Protein AF-N1MKH0-F1 (afdb_monomer_lite)

Foldseek 3Di:
DDWDQDPVGIDDDDPVRVVVVVVVVLCVVCPPPPCSDPVSVVVVVVVVVVD

Secondary structure (DSSP, 8-state):
-EEEEETTEEEEE-HHHHHHHHHHHHHHHHTT-TT-SHHHHHHHHHHHTT-

Sequence (51 aa):
MLVEETAEGVVLRTVAQAVARAQALSKALTEGKDGTSVDDFLKERKSEWQE

Radius of gyration: 16.58 Å; chains: 1; bounding box: 34×22×44 Å

pLDDT: mean 91.27, std 7.06, range [53.75, 97.81]

Structure (mmCIF, N/CA/C/O backbone):
data_AF-N1MKH0-F1
#
_entry.id   AF-N1MKH0-F1
#
loop_
_atom_site.group_PDB
_atom_site.id
_atom_site.type_symbol
_atom_site.label_atom_id
_atom_site.label_alt_id
_atom_site.label_comp_id
_atom_site.label_asym_id
_atom_site.labe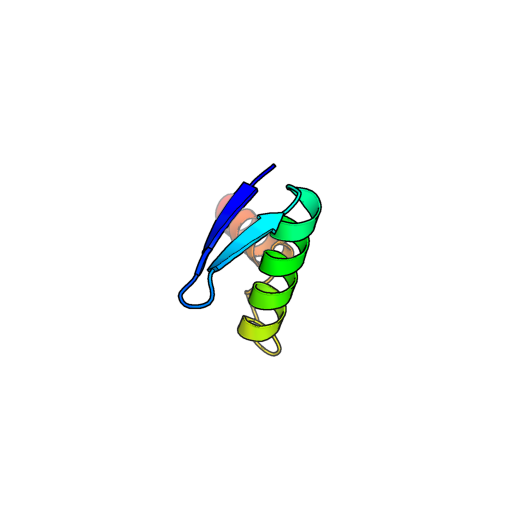l_entity_id
_atom_site.label_seq_id
_atom_site.pdbx_PDB_ins_code
_atom_site.Cartn_x
_atom_site.Cartn_y
_atom_site.Cartn_z
_atom_site.occupancy
_atom_site.B_iso_or_equiv
_atom_site.auth_seq_id
_atom_site.auth_comp_id
_atom_site.auth_asym_id
_atom_site.auth_atom_id
_atom_site.pdbx_PDB_model_num
ATOM 1 N N . MET A 1 1 ? -1.057 11.164 -13.103 1.00 80.69 1 MET A N 1
ATOM 2 C CA . MET A 1 1 ? -0.079 10.166 -13.589 1.00 80.69 1 MET A CA 1
ATOM 3 C C . MET A 1 1 ? 1.125 10.241 -12.672 1.00 80.69 1 MET A C 1
ATOM 5 O O . MET A 1 1 ? 1.439 11.341 -12.239 1.00 80.69 1 MET A O 1
ATOM 9 N N . LEU A 1 2 ? 1.721 9.106 -12.326 1.00 92.19 2 LEU A N 1
ATOM 10 C CA . LEU A 1 2 ? 2.859 8.997 -11.421 1.00 92.19 2 LEU A CA 1
ATOM 11 C C . LEU A 1 2 ? 4.037 8.373 -12.165 1.00 92.19 2 LEU A C 1
ATOM 13 O O . LEU A 1 2 ? 3.842 7.495 -13.010 1.00 92.19 2 LEU A O 1
ATOM 17 N N . VAL A 1 3 ? 5.233 8.842 -11.834 1.00 94.00 3 VAL A N 1
ATOM 18 C CA . VAL A 1 3 ? 6.502 8.377 -12.390 1.00 94.00 3 VAL A CA 1
ATOM 19 C C . VAL A 1 3 ? 7.352 7.905 -11.219 1.00 94.00 3 VAL A C 1
ATOM 21 O O . VAL A 1 3 ? 7.489 8.632 -10.237 1.00 94.00 3 VAL A O 1
ATOM 24 N N . GLU A 1 4 ? 7.868 6.685 -11.303 1.00 92.25 4 GLU A N 1
ATOM 25 C CA . GLU A 1 4 ? 8.749 6.089 -10.300 1.00 92.25 4 GLU A CA 1
ATOM 26 C C . GLU A 1 4 ? 10.044 5.654 -10.980 1.00 92.25 4 GLU A C 1
ATOM 28 O O . GLU A 1 4 ? 10.006 4.928 -11.974 1.00 92.25 4 GLU A O 1
ATOM 33 N N . GLU A 1 5 ? 11.176 6.102 -10.447 1.00 94.25 5 GLU A N 1
ATOM 34 C CA . GLU A 1 5 ? 12.491 5.607 -10.840 1.00 94.25 5 GLU A CA 1
ATOM 35 C C . GLU A 1 5 ? 12.831 4.375 -9.999 1.00 94.25 5 GLU A C 1
ATOM 37 O O . GLU A 1 5 ? 12.734 4.393 -8.770 1.00 94.25 5 GLU A O 1
ATOM 42 N N . THR A 1 6 ? 13.214 3.293 -10.666 1.00 91.19 6 THR A N 1
ATOM 43 C CA . THR A 1 6 ? 13.692 2.051 -10.059 1.00 91.19 6 THR A CA 1
ATOM 44 C C . THR A 1 6 ? 15.091 1.732 -10.581 1.00 91.19 6 THR A C 1
ATOM 46 O O . THR A 1 6 ? 15.578 2.359 -11.524 1.00 91.19 6 THR A O 1
ATOM 49 N N . ALA A 1 7 ? 15.758 0.746 -9.979 1.00 94.38 7 ALA A N 1
ATOM 50 C CA . ALA A 1 7 ? 17.087 0.320 -10.425 1.00 94.38 7 ALA A CA 1
ATOM 51 C C . ALA A 1 7 ? 17.079 -0.238 -11.864 1.00 94.38 7 ALA A C 1
ATOM 53 O O . ALA A 1 7 ? 18.094 -0.208 -12.554 1.00 94.38 7 ALA A O 1
ATOM 54 N N . GLU A 1 8 ? 15.927 -0.730 -12.318 1.00 94.25 8 GLU A N 1
ATOM 55 C CA . GLU A 1 8 ? 15.714 -1.348 -13.625 1.00 94.25 8 GLU A CA 1
ATOM 56 C C . GLU A 1 8 ? 15.202 -0.356 -14.682 1.00 94.25 8 GLU A C 1
ATOM 58 O O . GLU A 1 8 ? 15.167 -0.693 -15.867 1.00 94.25 8 GLU A O 1
ATOM 63 N N . GLY A 1 9 ? 14.801 0.857 -14.283 1.00 94.88 9 GLY A N 1
ATOM 64 C CA . GLY A 1 9 ? 14.337 1.896 -15.199 1.00 94.88 9 GLY A CA 1
ATOM 65 C C . GLY A 1 9 ? 13.217 2.768 -14.635 1.00 94.88 9 GLY A C 1
ATOM 66 O O . GLY A 1 9 ? 13.098 2.972 -13.433 1.00 94.88 9 GLY A O 1
ATOM 67 N N . VAL A 1 10 ? 12.389 3.316 -15.527 1.00 95.62 10 VAL A N 1
ATOM 68 C CA . VAL A 1 10 ? 11.284 4.214 -15.160 1.00 95.62 10 VAL A CA 1
ATOM 69 C C . VAL A 1 10 ? 9.952 3.497 -15.320 1.00 95.62 10 VAL A C 1
ATOM 71 O O . VAL A 1 10 ? 9.643 2.968 -16.390 1.00 95.62 10 VAL A O 1
ATOM 74 N N . VAL A 1 11 ? 9.124 3.533 -14.276 1.00 94.81 11 VAL A N 1
ATOM 75 C CA . VAL A 1 11 ? 7.770 2.979 -14.296 1.00 94.81 11 VAL A CA 1
ATOM 76 C C . VAL A 1 11 ? 6.741 4.105 -14.294 1.00 94.81 11 VAL A C 1
ATOM 78 O O . VAL A 1 11 ? 6.683 4.929 -13.381 1.00 94.81 11 VAL A O 1
ATOM 81 N N . LEU A 1 12 ? 5.878 4.108 -15.310 1.00 96.69 12 LEU A N 1
ATOM 82 C CA . LEU A 1 12 ? 4.737 5.015 -15.414 1.00 96.69 12 LEU A CA 1
ATOM 83 C C . LEU A 1 12 ? 3.480 4.331 -14.884 1.00 96.69 12 LEU A C 1
ATOM 85 O O . LEU A 1 12 ? 3.154 3.215 -15.290 1.00 96.69 12 LEU A O 1
ATOM 89 N N . ARG A 1 13 ? 2.753 5.003 -13.990 1.00 95.31 13 ARG A N 1
ATOM 90 C CA . ARG A 1 13 ? 1.498 4.487 -13.428 1.00 95.31 13 ARG A CA 1
ATOM 91 C C . ARG A 1 13 ? 0.404 5.542 -13.426 1.00 95.31 13 ARG A C 1
ATOM 93 O O . ARG A 1 13 ? 0.636 6.743 -13.268 1.00 95.31 13 ARG A O 1
ATOM 100 N N . THR A 1 14 ? -0.836 5.096 -13.544 1.00 97.81 14 THR A N 1
ATOM 101 C CA . THR A 1 14 ? -1.983 5.917 -13.157 1.00 97.81 14 THR A CA 1
ATOM 102 C C . THR A 1 14 ? -2.082 5.984 -11.633 1.00 97.81 14 THR A C 1
ATOM 104 O O . THR A 1 14 ? -1.502 5.171 -10.911 1.00 97.81 14 THR A O 1
ATOM 107 N N . VAL A 1 15 ? -2.852 6.951 -11.128 1.00 97.06 15 VAL A N 1
ATOM 108 C CA . VAL A 1 15 ? -3.130 7.043 -9.686 1.00 97.06 15 VAL A CA 1
ATOM 109 C C . VAL A 1 15 ? -3.817 5.766 -9.197 1.00 97.06 15 VAL A C 1
ATOM 111 O O . VAL A 1 15 ? -3.402 5.200 -8.193 1.00 97.06 15 VAL A O 1
ATOM 114 N N . ALA A 1 16 ? -4.792 5.251 -9.954 1.00 97.50 16 ALA A N 1
ATOM 115 C CA . ALA A 1 16 ? -5.497 4.016 -9.613 1.00 97.50 16 ALA A CA 1
ATOM 116 C C . ALA A 1 16 ? -4.553 2.805 -9.509 1.00 97.50 16 ALA A C 1
ATOM 118 O O . ALA A 1 16 ? -4.648 2.030 -8.562 1.00 97.50 16 ALA A O 1
ATOM 119 N N . GLN A 1 17 ? -3.599 2.666 -10.435 1.00 96.94 17 GLN A N 1
ATOM 120 C CA . GLN A 1 17 ? -2.609 1.583 -10.397 1.00 96.94 17 GLN A CA 1
ATOM 121 C C . GLN A 1 17 ? -1.678 1.684 -9.183 1.00 96.94 17 GLN A C 1
ATOM 123 O O . GLN A 1 17 ? -1.362 0.670 -8.563 1.00 96.94 17 GLN A O 1
ATOM 128 N N . ALA A 1 18 ? -1.243 2.893 -8.824 1.00 95.38 18 ALA A N 1
ATOM 129 C CA . ALA A 1 18 ? -0.398 3.088 -7.650 1.00 95.38 18 ALA A CA 1
ATOM 130 C C . ALA A 1 18 ? -1.149 2.797 -6.345 1.00 95.38 18 ALA A C 1
ATOM 132 O O . ALA A 1 18 ? -0.601 2.128 -5.470 1.00 95.38 18 ALA A O 1
ATOM 133 N N . VAL A 1 19 ? -2.413 3.221 -6.246 1.00 96.19 19 VAL A N 1
ATOM 134 C CA . VAL A 1 19 ? -3.280 2.904 -5.102 1.00 96.19 19 VAL A CA 1
ATOM 135 C C . VAL A 1 19 ? -3.489 1.396 -4.984 1.00 96.19 19 VAL A C 1
ATOM 137 O O . VAL A 1 19 ? -3.274 0.843 -3.909 1.00 96.19 19 VAL A O 1
ATOM 140 N N . ALA A 1 20 ? -3.818 0.710 -6.083 1.00 96.75 20 ALA A N 1
ATOM 141 C CA . ALA A 1 20 ? -3.996 -0.741 -6.077 1.00 96.75 20 ALA A CA 1
ATOM 142 C C . ALA A 1 20 ? -2.725 -1.480 -5.618 1.00 96.75 20 ALA A C 1
ATOM 144 O O . ALA A 1 20 ? -2.798 -2.411 -4.816 1.00 96.75 20 ALA A O 1
ATOM 145 N N . ARG A 1 21 ? -1.542 -1.034 -6.066 1.00 94.62 21 ARG A N 1
ATOM 146 C CA . ARG A 1 21 ? -0.259 -1.592 -5.614 1.00 94.62 21 ARG A CA 1
ATOM 147 C C . ARG A 1 21 ? -0.027 -1.359 -4.121 1.00 94.62 21 ARG A C 1
ATOM 149 O O . ARG A 1 21 ? 0.373 -2.289 -3.428 1.00 94.62 21 ARG A O 1
ATOM 156 N N . ALA A 1 22 ? -0.268 -0.143 -3.631 1.00 94.19 22 ALA A N 1
ATOM 157 C CA . ALA A 1 22 ? -0.118 0.176 -2.213 1.00 94.19 22 ALA A CA 1
ATOM 158 C C . ALA A 1 22 ? -1.042 -0.695 -1.349 1.00 94.19 22 ALA A C 1
ATOM 160 O O . ALA A 1 22 ? -0.582 -1.295 -0.385 1.00 94.19 22 ALA A O 1
ATOM 161 N N . GLN A 1 23 ? -2.305 -0.853 -1.751 1.00 94.31 23 GLN A N 1
ATOM 162 C CA . GLN A 1 23 ? -3.267 -1.721 -1.066 1.00 94.31 23 GLN A CA 1
ATOM 163 C C . GLN A 1 23 ? -2.818 -3.187 -1.042 1.00 94.31 23 GLN A C 1
ATOM 165 O O . GLN A 1 23 ? -2.921 -3.837 -0.003 1.00 94.31 23 GLN A O 1
ATOM 170 N N . ALA A 1 24 ? -2.285 -3.706 -2.154 1.00 96.06 24 ALA A N 1
ATOM 171 C CA . ALA A 1 24 ? -1.763 -5.070 -2.213 1.00 96.06 24 ALA A CA 1
ATOM 172 C C . ALA A 1 24 ? -0.566 -5.277 -1.267 1.00 96.06 24 ALA A C 1
ATOM 174 O O . ALA A 1 24 ? -0.508 -6.286 -0.566 1.00 96.06 24 ALA A O 1
ATOM 175 N N . LEU A 1 25 ? 0.355 -4.308 -1.204 1.00 95.31 25 LEU A N 1
ATOM 176 C CA . LEU A 1 25 ? 1.491 -4.339 -0.277 1.00 95.31 25 LEU A CA 1
ATOM 177 C C . LEU A 1 25 ? 1.037 -4.264 1.181 1.00 95.31 25 LEU A C 1
ATOM 179 O O . LEU A 1 25 ? 1.486 -5.064 1.997 1.00 95.31 25 LEU A O 1
ATOM 183 N N . SER A 1 26 ? 0.129 -3.340 1.505 1.00 93.00 26 SER A N 1
ATOM 184 C CA . SER A 1 26 ? -0.443 -3.228 2.847 1.00 93.00 26 SER A CA 1
ATOM 185 C C . SER A 1 26 ? -1.093 -4.539 3.267 1.00 93.00 26 SER A C 1
ATOM 187 O O . SER A 1 26 ? -0.749 -5.050 4.326 1.00 93.00 26 SER A O 1
ATOM 189 N N . LYS A 1 27 ? -1.931 -5.136 2.407 1.00 91.44 27 LYS A N 1
ATOM 190 C CA . LYS A 1 27 ? -2.565 -6.430 2.681 1.00 91.44 27 LYS A CA 1
ATOM 191 C C . LYS A 1 27 ? -1.531 -7.512 2.992 1.00 91.44 27 LYS A C 1
ATOM 193 O O . LYS A 1 27 ? -1.675 -8.188 3.999 1.00 91.44 27 LYS A O 1
ATOM 198 N N . ALA A 1 28 ? -0.482 -7.647 2.181 1.00 94.38 28 ALA A N 1
ATOM 199 C CA . ALA A 1 28 ? 0.562 -8.647 2.416 1.00 94.38 28 ALA A CA 1
ATOM 200 C C . ALA A 1 28 ? 1.321 -8.430 3.742 1.00 94.38 28 ALA A C 1
ATOM 202 O O . ALA A 1 28 ? 1.764 -9.386 4.370 1.00 94.38 28 ALA A O 1
ATOM 203 N N . LEU A 1 29 ? 1.479 -7.178 4.181 1.00 92.31 29 LEU A N 1
ATOM 204 C CA . LEU A 1 29 ? 2.175 -6.837 5.427 1.00 92.31 29 LEU A CA 1
ATOM 205 C C . LEU A 1 29 ? 1.305 -6.997 6.679 1.00 92.31 29 LEU A C 1
ATOM 207 O O . LEU A 1 29 ? 1.842 -7.199 7.777 1.00 92.31 29 LEU A O 1
ATOM 211 N N . THR A 1 30 ? -0.010 -6.851 6.532 1.00 93.19 30 THR A N 1
ATOM 212 C CA . THR A 1 30 ? -0.974 -6.870 7.637 1.00 93.19 30 THR A CA 1
ATOM 213 C C . THR A 1 30 ? -1.784 -8.160 7.718 1.00 93.19 30 THR A C 1
ATOM 215 O O . THR A 1 30 ? -2.531 -8.345 8.674 1.00 93.19 30 THR A O 1
ATOM 218 N N . GLU A 1 31 ? -1.631 -9.071 6.758 1.00 91.62 31 GLU A N 1
ATOM 219 C CA . GLU A 1 31 ? -2.316 -10.361 6.762 1.00 91.62 31 GLU A CA 1
ATOM 220 C C . GLU A 1 31 ? -2.031 -11.142 8.055 1.00 91.62 31 GLU A C 1
ATOM 222 O O . GLU A 1 31 ? -0.885 -11.279 8.487 1.00 91.62 31 GLU A O 1
ATOM 227 N N . GLY A 1 32 ? -3.101 -11.616 8.701 1.00 88.50 32 GLY A N 1
ATOM 228 C CA . GLY A 1 32 ? -3.030 -12.346 9.969 1.00 88.50 32 GLY A CA 1
ATOM 229 C C . GLY A 1 32 ? -2.723 -11.494 11.207 1.00 88.50 32 GLY A C 1
ATOM 230 O O . GLY A 1 32 ? -2.507 -12.066 12.272 1.00 88.50 32 GLY A O 1
ATOM 231 N N . LYS A 1 33 ? -2.687 -10.158 11.095 1.00 89.19 33 LYS A N 1
ATOM 232 C CA . LYS A 1 33 ? -2.492 -9.243 12.229 1.00 89.19 33 LYS A CA 1
ATOM 233 C C . LYS A 1 33 ? -3.787 -8.517 12.577 1.00 89.19 33 LYS A C 1
ATOM 235 O O . LYS A 1 33 ? -4.364 -7.830 11.732 1.00 89.19 33 LYS A O 1
ATOM 240 N N . ASP A 1 34 ? -4.181 -8.608 13.839 1.00 86.12 34 ASP A N 1
ATOM 241 C CA . ASP A 1 34 ? -5.310 -7.853 14.381 1.00 86.12 34 ASP A CA 1
ATOM 242 C C . ASP A 1 34 ? -4.977 -6.358 14.502 1.00 86.12 34 ASP A C 1
ATOM 244 O O . ASP A 1 34 ? -3.808 -5.970 14.577 1.00 86.12 34 ASP A O 1
ATOM 248 N N . GLY A 1 35 ? -6.004 -5.503 14.526 1.00 86.50 35 GLY A N 1
ATOM 249 C CA . GLY A 1 35 ? -5.828 -4.062 14.745 1.00 86.50 35 GLY A CA 1
ATOM 250 C C . GLY A 1 35 ? -5.213 -3.314 13.560 1.00 86.50 35 GLY A C 1
ATOM 251 O O . GLY A 1 35 ? -4.740 -2.192 13.713 1.00 86.50 35 GLY A O 1
ATOM 252 N N . THR A 1 36 ? -5.170 -3.938 12.383 1.00 89.12 36 THR A N 1
ATOM 253 C CA . THR A 1 36 ? -4.543 -3.366 11.183 1.00 89.12 36 THR A CA 1
ATOM 254 C C . THR A 1 36 ? -5.548 -2.827 10.172 1.00 89.12 36 THR A C 1
ATOM 256 O O . THR A 1 36 ? -5.151 -2.208 9.180 1.00 89.12 36 THR A O 1
ATOM 259 N N . SER A 1 37 ? -6.844 -3.049 10.404 1.00 87.62 37 SER A N 1
ATOM 260 C CA . SER A 1 37 ? -7.899 -2.529 9.543 1.00 87.62 37 SER A CA 1
ATOM 261 C C . SER A 1 37 ? -8.315 -1.111 9.944 1.00 87.62 37 SER A C 1
ATOM 263 O O . SER A 1 37 ? -8.154 -0.678 11.086 1.00 87.62 37 SER A O 1
ATOM 26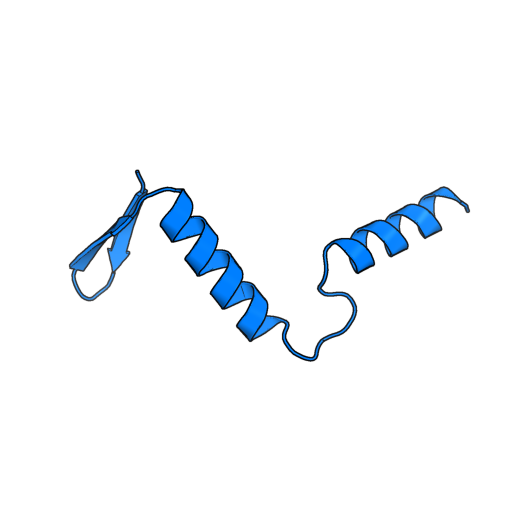5 N N . VAL A 1 38 ? -8.892 -0.379 8.988 1.00 87.81 38 VAL A N 1
ATOM 266 C CA . VAL A 1 38 ? -9.497 0.934 9.262 1.00 87.81 38 VAL A CA 1
ATOM 267 C C . VAL A 1 38 ? -10.662 0.795 10.243 1.00 87.81 38 VAL A C 1
ATOM 269 O O . VAL A 1 38 ? -10.835 1.655 11.101 1.00 87.81 38 VAL A O 1
ATOM 272 N N . ASP A 1 39 ? -11.432 -0.290 10.157 1.00 90.06 39 ASP A N 1
ATOM 273 C CA . ASP A 1 39 ? -12.541 -0.552 11.076 1.00 90.06 39 ASP A CA 1
ATOM 274 C C . ASP A 1 39 ? -12.057 -0.723 12.521 1.00 90.06 39 ASP A C 1
ATOM 276 O O . ASP A 1 39 ? -12.668 -0.167 13.436 1.00 90.06 39 ASP A O 1
ATOM 280 N N . ASP A 1 40 ? -10.931 -1.414 12.730 1.00 89.81 40 ASP A N 1
ATOM 281 C CA . ASP A 1 40 ? -10.317 -1.548 14.055 1.00 89.81 40 ASP A CA 1
ATOM 282 C C . ASP A 1 40 ? -9.898 -0.185 14.611 1.00 89.81 40 ASP A C 1
ATOM 284 O O . ASP A 1 40 ? -10.234 0.150 15.749 1.00 89.81 40 ASP A O 1
ATOM 288 N N . PHE A 1 41 ? -9.237 0.634 13.786 1.00 90.19 41 PHE A N 1
ATOM 289 C CA . PHE A 1 41 ? -8.842 1.992 14.159 1.00 90.19 41 PHE A CA 1
ATOM 290 C C . PHE A 1 41 ? -10.053 2.856 14.539 1.00 90.19 41 PHE A C 1
ATOM 292 O O . PHE A 1 41 ? -10.044 3.540 15.562 1.00 90.19 41 PHE A O 1
ATOM 299 N N . LEU A 1 42 ? -11.118 2.831 13.732 1.00 93.56 42 LEU A N 1
ATOM 300 C CA . LEU A 1 42 ? -12.324 3.615 14.000 1.00 93.56 42 LEU A CA 1
ATOM 301 C C . LEU A 1 42 ? -13.046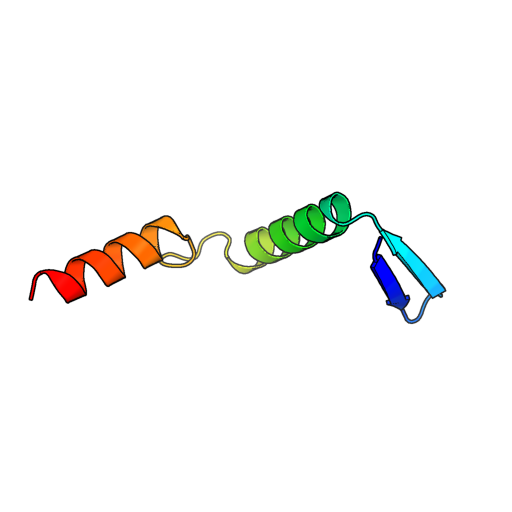 3.137 15.263 1.00 93.56 42 LEU A C 1
ATOM 303 O O . LEU A 1 42 ? -13.560 3.959 16.024 1.00 93.56 42 LEU A O 1
ATOM 307 N N . LYS A 1 43 ? -13.076 1.823 15.505 1.00 93.75 43 LYS A N 1
ATOM 308 C CA . LYS A 1 43 ? -13.644 1.236 16.720 1.00 93.75 43 LYS A CA 1
ATOM 309 C C . LYS A 1 43 ? -12.883 1.687 17.967 1.00 93.75 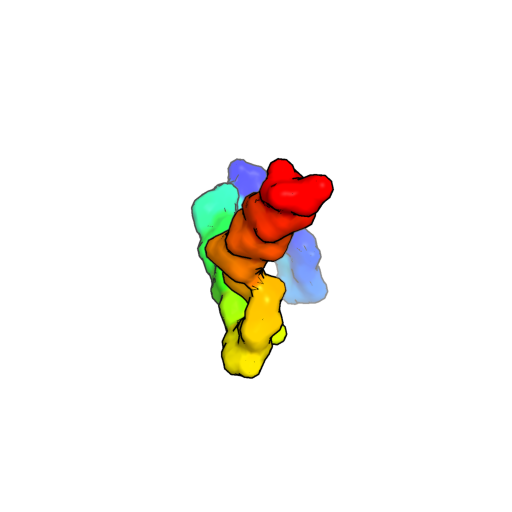43 LYS A C 1
ATOM 311 O O . LYS A 1 43 ? -13.520 2.071 18.944 1.00 93.75 43 LYS A O 1
ATOM 316 N N . GLU A 1 44 ? -11.553 1.675 17.916 1.00 91.94 44 GLU A N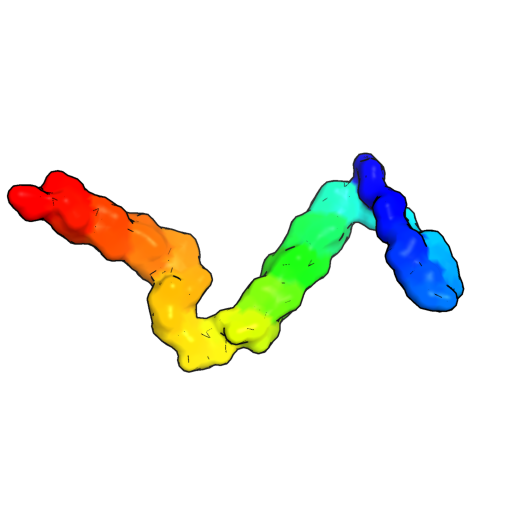 1
ATOM 317 C CA . GLU A 1 44 ? -10.681 2.152 18.994 1.00 91.94 44 GLU A CA 1
ATOM 318 C C . GLU A 1 44 ? -10.933 3.637 19.295 1.00 91.94 44 GLU A C 1
ATOM 320 O O . GLU A 1 44 ? -11.286 3.983 20.421 1.00 91.94 44 GLU A O 1
ATOM 325 N N . ARG A 1 45 ? -10.880 4.509 18.277 1.00 91.62 45 ARG A N 1
ATOM 326 C CA . ARG A 1 45 ? -11.131 5.956 18.444 1.00 91.62 45 ARG A CA 1
ATOM 327 C C . ARG A 1 45 ? -12.521 6.252 19.002 1.00 91.62 45 ARG A C 1
ATOM 329 O O . ARG A 1 45 ? -12.689 7.162 19.807 1.00 91.62 45 ARG A O 1
ATOM 336 N N . LYS A 1 46 ? -13.534 5.484 18.588 1.00 92.19 46 LYS A N 1
ATOM 337 C CA . LYS A 1 46 ? -14.891 5.628 19.122 1.00 92.19 46 LYS A CA 1
ATOM 338 C C . LYS A 1 46 ? -14.961 5.267 20.607 1.00 92.19 46 LYS A C 1
ATOM 340 O O . LYS A 1 46 ? -15.729 5.901 21.318 1.00 92.19 46 LYS A O 1
ATOM 345 N N . SER A 1 47 ? -14.194 4.274 21.059 1.00 88.69 4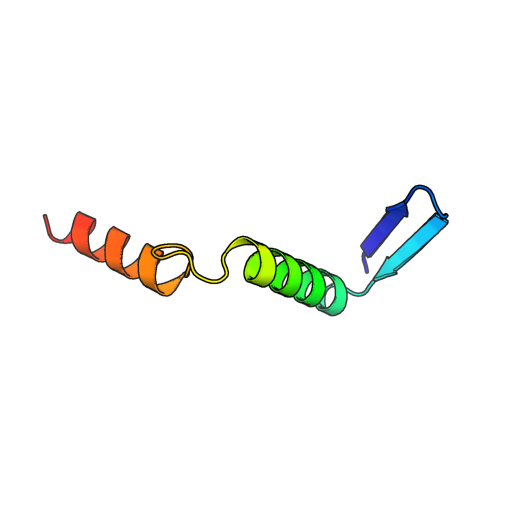7 SER A N 1
ATOM 346 C CA . SER A 1 47 ? -14.109 3.915 22.479 1.00 88.69 47 SER A CA 1
ATOM 347 C C . SER A 1 47 ? -13.516 5.057 23.305 1.00 88.69 47 SER A C 1
ATOM 349 O O . SER A 1 47 ? -14.105 5.428 24.311 1.00 88.69 47 SER A O 1
ATOM 351 N N . GLU A 1 48 ? -12.424 5.669 22.835 1.00 90.44 48 GLU A N 1
ATOM 352 C CA . GLU A 1 48 ? -11.757 6.789 23.523 1.00 90.44 48 GLU A CA 1
ATOM 353 C C . GLU A 1 48 ? -12.641 8.030 23.689 1.00 90.44 48 GLU A C 1
ATOM 355 O O . GLU A 1 48 ? -12.451 8.805 24.615 1.00 90.44 48 GLU A O 1
ATOM 360 N N . TRP A 1 49 ? -13.595 8.258 22.784 1.00 84.94 49 TRP A N 1
ATOM 361 C CA . TRP A 1 49 ? -14.513 9.403 22.857 1.00 84.94 49 TRP A CA 1
ATOM 362 C C . TRP A 1 49 ? -15.747 9.161 23.734 1.00 84.94 49 TRP A C 1
ATOM 364 O O . TRP A 1 49 ? -16.595 10.047 23.849 1.00 84.94 49 TRP A O 1
ATOM 374 N N . GLN A 1 50 ? -15.930 7.947 24.252 1.00 70.44 50 GLN A N 1
ATOM 375 C CA . GLN A 1 50 ? -17.043 7.597 25.142 1.00 70.44 50 GLN A CA 1
ATOM 376 C C . GLN A 1 50 ? -16.618 7.518 26.619 1.00 70.44 50 GLN A C 1
ATOM 378 O O . GLN A 1 50 ? -17.477 7.270 27.465 1.00 70.44 50 GLN A O 1
ATOM 383 N N . GLU A 1 51 ? -15.334 7.742 26.913 1.00 53.75 51 GLU A N 1
ATOM 384 C CA . GLU A 1 51 ? -14.764 7.956 28.255 1.00 53.75 51 GLU A CA 1
ATOM 385 C C . GLU A 1 51 ? -14.609 9.454 28.559 1.00 53.75 51 GLU A C 1
ATOM 387 O O . GLU A 1 51 ? -14.782 9.823 29.744 1.00 53.75 51 GLU A O 1
#

Organism: NCBI:txid1301087